Protein AF-A0A7S3FSH3-F1 (afdb_monomer)

Foldseek 3Di:
DDDDDDDDDDPVPPDLDDDPDDWDFDADPVRHTQWTWGAGPVNQWIWIQGPVGDIDIDGPPDFDQDQPVNPDPVVLCVVCVQAPVCLVPDQQFDPVLVVVCVVCVNPRHDRGHLLLVLLLVVDPDPDPDPVVSVSSSVNSNVCSVVDDSSVSSSSSVRD

Structure (mmCIF, N/CA/C/O backbone):
data_AF-A0A7S3FSH3-F1
#
_entry.id   AF-A0A7S3FSH3-F1
#
loop_
_atom_site.group_PDB
_atom_site.id
_atom_site.type_symbol
_atom_site.label_atom_id
_atom_site.label_alt_id
_atom_site.label_comp_id
_atom_site.label_asym_id
_atom_site.label_entity_id
_atom_site.label_seq_id
_atom_site.pdbx_PDB_ins_code
_atom_site.Cartn_x
_atom_site.Cartn_y
_atom_site.Cartn_z
_atom_site.occupancy
_atom_site.B_iso_or_equ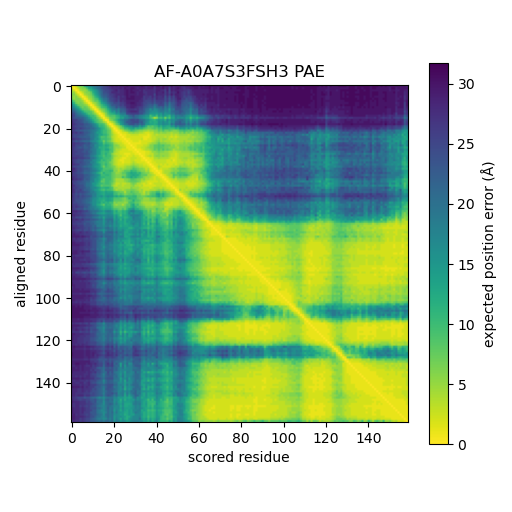iv
_atom_site.auth_seq_id
_atom_site.auth_comp_id
_atom_site.auth_asym_id
_atom_site.auth_atom_id
_atom_site.pdbx_PDB_model_num
ATOM 1 N N . ARG A 1 1 ? -2.672 14.882 68.587 1.00 38.50 1 ARG A N 1
ATOM 2 C CA . ARG A 1 1 ? -1.530 14.496 67.718 1.00 38.50 1 ARG A CA 1
ATOM 3 C C . ARG A 1 1 ? -1.755 13.033 67.341 1.00 38.50 1 ARG A C 1
ATOM 5 O O . ARG A 1 1 ? -1.917 12.263 68.264 1.00 38.50 1 ARG A O 1
ATOM 12 N N . ASP A 1 2 ? -1.857 12.569 66.103 1.00 37.25 2 ASP A N 1
ATOM 13 C CA . ASP A 1 2 ? -1.710 13.185 64.787 1.00 37.25 2 ASP A CA 1
ATOM 14 C C . ASP A 1 2 ? -2.288 12.214 63.714 1.00 37.25 2 ASP A C 1
ATOM 16 O O . ASP A 1 2 ? -2.267 11.005 63.916 1.00 37.25 2 ASP A O 1
ATOM 20 N N . ARG A 1 3 ? -2.830 12.790 62.628 1.00 35.16 3 ARG A N 1
ATOM 21 C CA . ARG A 1 3 ? -3.068 12.310 61.231 1.00 35.16 3 ARG A CA 1
ATOM 22 C C . ARG A 1 3 ? -3.437 10.836 60.934 1.00 35.16 3 ARG A C 1
ATOM 24 O O . ARG A 1 3 ? -2.652 9.922 61.116 1.00 35.16 3 ARG A O 1
ATOM 31 N N . ARG A 1 4 ? -4.648 10.563 60.413 1.00 36.66 4 ARG A N 1
ATOM 32 C CA . ARG A 1 4 ? -5.073 10.589 58.976 1.00 36.66 4 ARG A CA 1
ATOM 33 C C . ARG A 1 4 ? -4.301 9.633 58.039 1.00 36.66 4 ARG A C 1
ATOM 35 O O . ARG A 1 4 ? -3.223 9.967 57.576 1.00 36.66 4 ARG A O 1
ATOM 42 N N . SER A 1 5 ? -4.955 8.572 57.558 1.00 37.94 5 SER A N 1
ATOM 43 C CA . SER A 1 5 ? -5.661 8.557 56.255 1.00 37.94 5 SER A CA 1
ATOM 44 C C . SER A 1 5 ? -5.790 7.138 55.675 1.00 37.94 5 SER A C 1
ATOM 46 O O . SER A 1 5 ? -4.841 6.547 55.176 1.00 37.94 5 SER A O 1
ATOM 48 N N . ARG A 1 6 ? -7.021 6.615 55.683 1.00 40.38 6 ARG A N 1
ATOM 49 C CA . ARG A 1 6 ? -7.484 5.635 54.695 1.00 40.38 6 ARG A CA 1
ATOM 50 C C . ARG A 1 6 ? -7.858 6.433 53.438 1.00 40.38 6 ARG A C 1
ATOM 52 O O . ARG A 1 6 ? -8.743 7.278 53.519 1.00 40.38 6 ARG A O 1
ATOM 59 N N . ARG A 1 7 ? -7.186 6.201 52.308 1.00 36.34 7 ARG A N 1
ATOM 60 C CA . ARG A 1 7 ? -7.669 6.574 50.962 1.00 36.34 7 ARG A CA 1
ATOM 61 C C . ARG A 1 7 ? -8.240 5.284 50.362 1.00 36.34 7 ARG A C 1
ATOM 63 O O . ARG A 1 7 ? -7.480 4.344 50.185 1.00 36.34 7 ARG A O 1
ATOM 70 N N . SER A 1 8 ? -9.552 5.037 50.312 1.00 33.09 8 SER A N 1
ATOM 71 C CA . SER A 1 8 ? -10.612 5.677 49.506 1.00 33.09 8 SER A CA 1
ATOM 72 C C . SER A 1 8 ? -10.286 5.692 48.009 1.00 33.09 8 SER A C 1
ATOM 74 O O . SER A 1 8 ? -9.248 6.210 47.606 1.00 33.09 8 SER A O 1
ATOM 76 N N . GLY A 1 9 ? -11.184 5.096 47.221 1.00 37.78 9 GLY A N 1
ATOM 77 C CA . GLY A 1 9 ? -10.971 4.615 45.859 1.00 37.78 9 GLY A CA 1
ATOM 78 C C . GLY A 1 9 ? -10.521 5.637 44.817 1.00 37.78 9 GLY A C 1
ATOM 79 O O . GLY A 1 9 ? -10.866 6.814 44.863 1.00 37.78 9 GLY A O 1
ATOM 80 N N . ALA A 1 10 ? -9.805 5.127 43.819 1.00 33.81 10 ALA A N 1
ATOM 81 C CA . ALA A 1 10 ? -9.570 5.810 42.557 1.00 33.81 10 ALA A CA 1
ATOM 82 C C . ALA A 1 10 ? -10.559 5.271 41.511 1.00 33.81 10 ALA A C 1
ATOM 84 O O . ALA A 1 10 ? -10.208 4.501 40.623 1.00 33.81 10 ALA A O 1
ATOM 85 N N . SER A 1 11 ? -11.823 5.678 41.654 1.00 39.66 11 SER A N 1
ATOM 86 C CA . SER A 1 11 ? -12.764 5.742 40.537 1.00 39.66 11 SER A CA 1
ATOM 87 C C . SER A 1 11 ? -12.264 6.833 39.593 1.00 39.66 11 SER A C 1
ATOM 89 O O . SER A 1 11 ? -12.456 8.021 39.849 1.00 39.66 11 SER A O 1
ATOM 91 N N . GLY A 1 12 ? -11.589 6.445 38.513 1.00 34.72 12 GLY A N 1
ATOM 92 C CA . GLY A 1 12 ? -11.191 7.336 37.420 1.00 34.72 12 GLY A CA 1
ATOM 93 C C . GLY A 1 12 ? -12.368 7.742 36.527 1.00 34.72 12 GLY A C 1
ATOM 94 O O . GLY A 1 12 ? -12.229 7.787 35.313 1.00 34.72 12 GLY A O 1
ATOM 95 N N . SER A 1 13 ? -13.540 8.015 37.105 1.00 44.72 13 SER A N 1
ATOM 96 C CA . SER A 1 13 ? -14.707 8.580 36.424 1.00 44.72 13 SER A CA 1
ATOM 97 C C . SER A 1 13 ? -14.569 10.105 36.368 1.00 44.72 13 SER A C 1
ATOM 99 O O . SER A 1 13 ? -15.257 10.841 37.074 1.00 44.72 13 SER A O 1
ATOM 101 N N . SER A 1 14 ? -13.617 10.606 35.586 1.00 43.62 14 SER A N 1
ATOM 102 C CA . SER A 1 14 ? -13.346 12.042 35.500 1.00 43.62 14 SER A CA 1
ATOM 10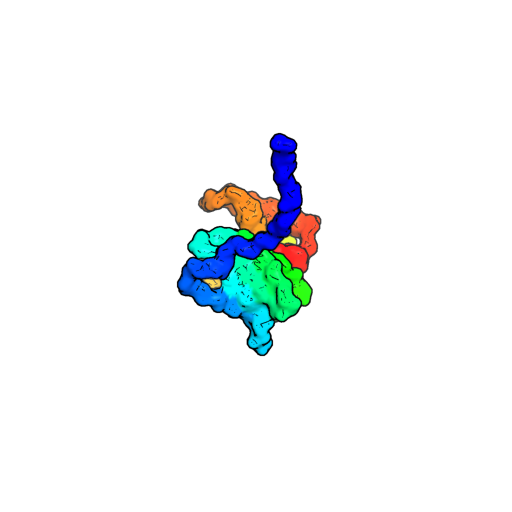3 C C . SER A 1 14 ? -13.619 12.564 34.089 1.00 43.62 14 SER A C 1
ATOM 105 O O . SER A 1 14 ? -12.726 12.611 33.252 1.00 43.62 14 SER A O 1
ATOM 107 N N . ARG A 1 15 ? -14.865 13.028 33.908 1.00 54.59 15 ARG A N 1
ATOM 108 C CA . ARG A 1 15 ? -15.344 14.005 32.907 1.00 54.59 15 ARG A CA 1
ATOM 109 C C . ARG A 1 15 ? -15.407 13.558 31.440 1.00 54.59 15 ARG A C 1
ATOM 111 O O . ARG A 1 15 ? -14.823 14.184 30.567 1.00 54.59 15 ARG A O 1
ATOM 118 N N . PHE A 1 16 ? -16.252 12.564 31.171 1.00 52.12 16 PHE A N 1
ATOM 119 C CA . PHE A 1 16 ? -16.905 12.393 29.860 1.00 52.12 16 PHE A CA 1
ATOM 120 C C . PHE A 1 16 ? -18.334 12.973 29.821 1.00 52.12 16 PHE A C 1
ATOM 122 O O . PHE A 1 16 ? -19.116 12.657 28.933 1.00 52.12 16 PHE A O 1
ATOM 129 N N . VAL A 1 17 ? -18.690 13.832 30.785 1.00 51.00 17 VAL A N 1
ATOM 130 C CA . VAL A 1 17 ? -20.011 14.470 30.875 1.00 51.00 17 VAL A CA 1
ATOM 131 C C . VAL A 1 17 ? -19.858 15.985 30.780 1.00 51.00 17 VAL A C 1
ATOM 133 O O . VAL A 1 17 ? -19.155 16.582 31.595 1.00 51.00 17 VAL A O 1
ATOM 136 N N . GLY A 1 18 ? -20.565 16.579 29.814 1.00 44.72 18 GLY A N 1
ATOM 137 C CA . GLY A 1 18 ? -20.910 18.002 29.793 1.00 44.72 18 GLY A CA 1
ATOM 138 C C . GLY A 1 18 ? -20.160 18.851 28.770 1.00 44.72 18 GLY A C 1
ATOM 139 O O . GLY A 1 18 ? -19.344 19.675 29.160 1.00 44.72 18 GLY A O 1
ATOM 140 N N . SER A 1 19 ? -20.447 18.685 27.474 1.00 45.50 19 SER A N 1
ATOM 141 C CA . SER A 1 19 ? -20.167 19.703 26.445 1.00 45.50 19 SER A CA 1
ATOM 142 C C . SER A 1 19 ? -20.750 19.264 25.095 1.00 45.50 19 SER A C 1
ATOM 144 O O . SER A 1 19 ? -19.994 18.771 24.270 1.00 45.50 19 SER A O 1
ATOM 146 N N . GLY A 1 20 ? -22.069 19.391 24.889 1.00 52.38 20 GLY A N 1
ATOM 147 C CA . GLY A 1 20 ? -22.757 19.512 23.581 1.00 52.38 20 GLY A CA 1
ATOM 148 C C . GLY A 1 20 ? -22.444 18.567 22.401 1.00 52.38 20 GLY A C 1
ATOM 149 O O . GLY A 1 20 ? -23.022 18.757 21.339 1.00 52.38 20 GLY A O 1
ATOM 150 N N . ALA A 1 21 ? -21.548 17.593 22.532 1.00 59.41 21 ALA A N 1
ATOM 151 C CA . ALA A 1 21 ? -21.123 16.708 21.464 1.00 59.41 21 ALA A CA 1
ATOM 152 C C . ALA A 1 21 ? -22.000 15.462 21.501 1.00 59.41 21 ALA A C 1
ATOM 154 O O . ALA A 1 21 ? -21.981 14.708 22.479 1.00 59.41 21 ALA A O 1
ATOM 155 N N . GLU A 1 22 ? -22.789 15.271 20.450 1.00 70.56 22 GLU A N 1
ATOM 156 C CA . GLU A 1 22 ? -23.595 14.069 20.313 1.00 70.56 22 GLU A CA 1
ATOM 157 C C . GLU A 1 22 ? -22.688 12.834 20.200 1.00 70.56 22 GLU A C 1
ATOM 159 O O . GLU A 1 22 ? -21.660 12.874 19.511 1.00 70.56 22 GLU A O 1
ATOM 164 N N . PRO A 1 23 ? -23.027 11.733 20.891 1.00 78.62 23 PRO A N 1
ATOM 165 C CA . PRO A 1 23 ? -22.295 10.489 20.743 1.00 78.62 23 PRO A CA 1
ATOM 166 C C . PRO A 1 23 ? -22.398 10.001 19.296 1.00 78.62 23 PRO A C 1
ATOM 168 O O . PRO A 1 23 ? -23.488 9.894 18.739 1.00 78.62 23 PRO A O 1
ATOM 171 N N . THR A 1 24 ? -21.260 9.671 18.687 1.00 82.00 24 THR A N 1
ATOM 172 C CA . THR A 1 24 ? -21.239 9.075 17.348 1.00 82.00 24 THR A CA 1
ATOM 173 C C . THR A 1 24 ? -21.373 7.563 17.481 1.00 82.00 24 THR A C 1
ATOM 175 O O . THR A 1 24 ? -20.529 6.915 18.099 1.00 82.00 24 THR A O 1
ATOM 178 N N . VAL A 1 25 ? -22.435 6.997 16.914 1.00 84.69 25 VAL A N 1
ATOM 179 C CA . VAL A 1 25 ? -22.666 5.547 16.899 1.00 84.69 25 VAL A CA 1
ATOM 180 C C . VAL A 1 25 ? -21.993 4.944 15.669 1.00 84.69 25 VAL A C 1
ATOM 182 O O . VAL A 1 25 ? -22.165 5.439 14.556 1.00 84.69 25 VAL A O 1
ATOM 185 N N . VAL A 1 26 ? -21.216 3.886 15.877 1.00 81.00 26 VAL A N 1
ATOM 186 C CA . VAL A 1 26 ? -20.516 3.143 14.829 1.00 81.00 26 VAL A CA 1
ATOM 187 C C . VAL A 1 26 ? -21.268 1.847 14.572 1.00 81.00 26 VAL A C 1
ATOM 189 O O . VAL A 1 26 ? -21.571 1.104 15.510 1.00 81.00 26 VAL A O 1
ATOM 192 N N . TYR A 1 27 ? -21.538 1.579 13.298 1.00 83.12 27 TYR A N 1
ATOM 193 C CA . TYR A 1 27 ? -22.258 0.399 12.838 1.00 83.12 27 TYR A CA 1
ATOM 194 C C . TYR A 1 27 ? -21.342 -0.519 12.025 1.00 83.12 27 TYR A C 1
ATOM 196 O O . TYR A 1 27 ? -20.397 -0.049 11.389 1.00 83.12 27 TYR A O 1
ATOM 204 N N . ASP A 1 28 ? -21.633 -1.817 12.024 1.00 81.12 28 ASP A N 1
ATOM 205 C CA . ASP A 1 28 ? -21.059 -2.757 11.066 1.00 81.12 28 ASP A CA 1
ATOM 206 C C . ASP A 1 28 ? -21.743 -2.663 9.686 1.00 81.12 28 ASP A C 1
ATOM 208 O O . ASP A 1 28 ? -22.711 -1.928 9.471 1.00 81.12 28 ASP A O 1
ATOM 212 N N . VAL A 1 29 ? -21.249 -3.457 8.733 1.00 74.44 29 VAL A N 1
ATOM 213 C CA . VAL A 1 29 ? -21.806 -3.561 7.372 1.00 74.44 29 VAL A CA 1
ATOM 214 C C . VAL A 1 29 ? -23.219 -4.161 7.319 1.00 74.44 29 VAL A C 1
ATOM 216 O O . VAL A 1 29 ? -23.873 -4.086 6.283 1.00 74.44 29 VAL A O 1
ATOM 219 N N . GLN A 1 30 ? -23.692 -4.763 8.411 1.00 82.50 30 GLN A N 1
ATOM 220 C CA . GLN A 1 30 ? -25.034 -5.329 8.566 1.00 82.50 30 GLN A CA 1
ATOM 221 C C . GLN A 1 30 ? -25.978 -4.367 9.316 1.00 82.50 30 GLN A C 1
ATOM 223 O O . GLN A 1 30 ? -27.137 -4.714 9.547 1.00 82.50 30 GLN A O 1
ATOM 228 N N . GLY A 1 31 ? -25.508 -3.169 9.686 1.00 78.69 31 GLY A N 1
ATOM 229 C CA . GLY A 1 31 ? -26.272 -2.154 10.410 1.00 78.69 31 GLY A CA 1
ATOM 230 C C . GLY A 1 31 ? -26.371 -2.378 11.923 1.00 78.69 31 GLY A C 1
ATOM 231 O O . GLY A 1 31 ? -27.190 -1.729 12.574 1.00 78.69 31 GLY A O 1
ATOM 232 N N . ARG A 1 32 ? -25.572 -3.276 12.510 1.00 81.75 32 ARG A N 1
ATOM 233 C CA . ARG A 1 32 ? -25.530 -3.502 13.965 1.00 81.75 32 ARG A CA 1
ATOM 234 C C . ARG A 1 32 ? -24.586 -2.513 14.629 1.00 81.75 32 ARG A C 1
ATOM 236 O O . ARG A 1 32 ? -23.533 -2.206 14.081 1.00 81.75 32 ARG A O 1
ATOM 243 N N . VAL A 1 33 ? -24.943 -2.027 15.816 1.00 80.38 33 VAL A N 1
ATOM 244 C CA . VAL A 1 33 ? -24.083 -1.123 16.591 1.00 80.38 33 VAL A CA 1
ATOM 245 C C . VAL A 1 33 ? -22.893 -1.901 17.136 1.00 80.38 33 VAL A C 1
ATOM 247 O O . VAL A 1 33 ? -23.075 -2.819 17.924 1.00 80.38 33 VAL A O 1
ATOM 250 N N . ILE A 1 34 ? -21.681 -1.497 16.764 1.00 84.19 34 ILE A N 1
ATOM 251 C CA . ILE A 1 34 ? -20.445 -2.108 17.271 1.00 84.19 34 ILE A CA 1
ATOM 252 C C . ILE A 1 34 ? -19.788 -1.267 18.369 1.00 84.19 34 ILE A C 1
ATOM 254 O O . ILE A 1 34 ? -19.154 -1.813 19.272 1.00 84.19 34 ILE A O 1
ATOM 258 N N . ALA A 1 35 ? -19.959 0.059 18.334 1.00 83.25 35 ALA A N 1
ATOM 259 C CA . ALA A 1 35 ? -19.420 0.948 19.357 1.00 83.25 35 ALA A CA 1
ATOM 260 C C . ALA A 1 35 ? -20.121 2.310 19.395 1.00 83.25 35 ALA A C 1
ATOM 262 O O . ALA A 1 35 ? -20.632 2.799 18.390 1.00 83.25 35 ALA A O 1
ATOM 263 N N . THR A 1 36 ? -20.046 2.973 20.547 1.00 84.25 36 THR A N 1
ATOM 264 C CA . THR A 1 36 ? -20.409 4.382 20.713 1.00 84.25 36 THR A CA 1
ATOM 265 C C . THR A 1 36 ? -19.167 5.188 21.061 1.00 84.25 36 THR A C 1
ATOM 267 O O . THR A 1 36 ? -18.474 4.891 22.037 1.00 84.25 36 THR A O 1
ATOM 270 N N . LEU A 1 37 ? -18.898 6.224 20.273 1.00 83.25 37 LEU A N 1
ATOM 271 C CA . LEU A 1 37 ? -17.778 7.135 20.450 1.00 83.25 37 LEU A CA 1
ATOM 272 C C . LEU A 1 37 ? -18.260 8.415 21.129 1.00 83.25 37 LEU A C 1
ATOM 274 O O . LEU A 1 37 ? -19.161 9.097 20.640 1.00 83.25 37 LEU A O 1
ATOM 278 N N . MET A 1 38 ? -17.624 8.768 22.239 1.00 80.75 38 MET A N 1
ATOM 279 C CA . MET A 1 38 ? -17.756 10.082 22.860 1.00 80.75 38 MET A CA 1
ATOM 280 C C . MET A 1 38 ? -16.416 10.797 22.797 1.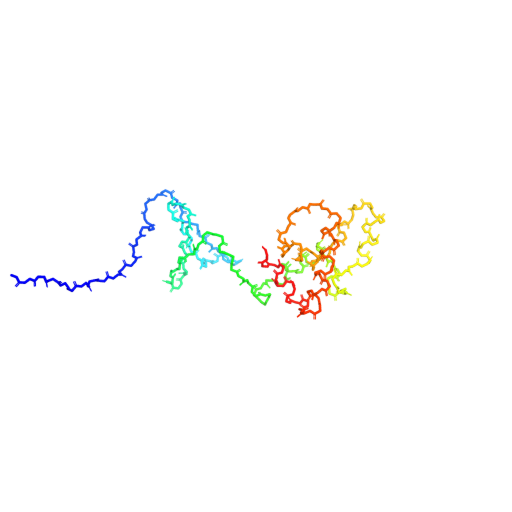00 80.75 38 MET A C 1
ATOM 282 O O . MET A 1 38 ? -15.382 10.200 23.078 1.00 80.75 38 MET A O 1
ATOM 286 N N . LEU A 1 39 ? -16.417 12.079 22.449 1.00 76.69 39 LEU A N 1
ATOM 287 C CA . LEU A 1 39 ? -15.216 12.913 22.454 1.00 76.69 39 LEU A CA 1
ATOM 288 C C . LEU A 1 39 ? -15.119 13.665 23.783 1.00 76.69 39 LEU A C 1
ATOM 290 O O . LEU A 1 39 ? -16.113 14.177 24.294 1.00 76.69 39 LEU A O 1
ATOM 294 N N . SER A 1 40 ? -13.911 13.747 24.342 1.00 75.88 40 SER A N 1
ATOM 295 C CA . SER A 1 40 ? -13.627 14.660 25.455 1.00 75.88 40 SER A CA 1
ATOM 296 C C . SER A 1 40 ? -13.948 16.104 25.030 1.00 75.88 40 SER A C 1
ATOM 298 O O . SER A 1 40 ? -13.728 16.430 23.861 1.00 75.88 40 SER A O 1
ATOM 300 N N . PRO A 1 41 ? -14.362 17.010 25.939 1.00 71.50 41 PRO A N 1
ATOM 301 C CA . PRO A 1 41 ? -14.561 18.432 25.625 1.00 71.50 41 PRO A CA 1
ATOM 302 C C . PRO A 1 41 ? -13.335 19.107 24.982 1.00 71.50 41 PRO A C 1
ATOM 304 O O . PRO A 1 41 ? -13.467 20.001 24.156 1.00 71.50 41 PRO A O 1
ATOM 307 N N . SER A 1 42 ? -12.126 18.650 25.325 1.00 73.12 42 SER A N 1
ATOM 308 C CA . SER A 1 42 ? -10.861 19.096 24.717 1.00 73.12 42 SER A CA 1
ATOM 309 C C . SER A 1 42 ? -10.599 18.513 23.322 1.00 73.12 42 SER A C 1
ATOM 311 O O . SER A 1 42 ? -9.627 18.876 22.664 1.00 73.12 42 SER A O 1
ATOM 313 N N . GLY A 1 43 ? -11.384 17.518 22.908 1.00 67.94 43 GLY A N 1
ATOM 314 C CA . GLY A 1 43 ? -11.168 16.711 21.715 1.00 67.94 43 GLY A CA 1
ATOM 315 C C . GLY A 1 43 ? -9.879 15.883 21.732 1.00 67.94 43 GLY A C 1
ATOM 316 O O . GLY A 1 43 ? -9.510 15.338 20.699 1.00 67.94 43 GLY A O 1
ATOM 317 N N . SER A 1 44 ? -9.156 15.796 22.851 1.00 70.12 44 SER A N 1
ATOM 318 C CA . SER A 1 44 ? -7.861 15.097 22.918 1.00 70.12 44 SER A CA 1
ATOM 319 C C . SER A 1 44 ? -7.984 13.582 23.115 1.00 70.12 44 SER A C 1
ATOM 321 O O . SER A 1 44 ? -7.022 12.849 22.886 1.00 70.12 44 SER A O 1
ATOM 323 N N . GLN A 1 45 ? -9.159 13.104 23.525 1.00 75.81 45 GLN A N 1
ATOM 324 C CA . GLN A 1 45 ? -9.439 11.695 23.792 1.00 75.81 45 GLN A CA 1
ATOM 325 C C . GLN A 1 45 ? -10.833 11.326 23.288 1.00 75.81 45 GLN A C 1
ATOM 327 O O . GLN A 1 45 ? -11.745 12.154 23.319 1.00 75.81 45 GLN A O 1
ATOM 332 N N . THR A 1 46 ? -10.982 10.073 22.870 1.00 77.88 46 THR A N 1
ATOM 333 C CA . THR A 1 46 ? -12.253 9.455 22.493 1.00 77.88 46 THR A CA 1
ATOM 334 C C . THR A 1 46 ? -12.527 8.301 23.450 1.00 77.88 46 THR A C 1
ATOM 336 O O . THR A 1 46 ? -11.710 7.390 23.569 1.00 77.88 46 THR A O 1
ATOM 339 N N . LEU A 1 47 ? -13.655 8.334 24.151 1.00 79.25 47 LEU A N 1
ATOM 340 C CA . LEU A 1 47 ? -14.165 7.194 24.897 1.00 79.25 47 LEU A CA 1
ATOM 341 C C . LEU A 1 47 ? -14.946 6.309 23.934 1.00 79.25 47 LEU A C 1
ATOM 343 O O . LEU A 1 47 ? -15.943 6.735 23.358 1.00 79.25 47 LEU A O 1
ATOM 347 N N . VAL A 1 48 ? -14.473 5.082 23.769 1.00 83.00 48 VAL A N 1
ATOM 348 C CA . VAL A 1 48 ? -15.145 4.029 23.016 1.00 83.00 48 VAL A CA 1
ATOM 349 C C . VAL A 1 48 ? -15.886 3.162 24.015 1.00 83.00 48 VAL A C 1
ATOM 351 O O . VAL A 1 48 ? -15.269 2.613 24.928 1.00 83.00 48 VAL A O 1
ATOM 354 N N . ARG A 1 49 ? -17.201 3.047 23.860 1.00 83.19 49 ARG A N 1
ATOM 355 C CA . ARG A 1 49 ? -18.023 2.079 24.584 1.00 83.19 49 ARG A CA 1
ATOM 356 C C . ARG A 1 49 ? -18.464 0.995 23.607 1.00 83.19 49 ARG A C 1
ATOM 358 O O . ARG A 1 49 ? -19.175 1.296 22.656 1.00 83.19 49 ARG A O 1
ATOM 365 N N . GLU A 1 50 ? -18.036 -0.234 23.850 1.00 82.69 50 GLU A N 1
ATOM 366 C CA . GLU A 1 50 ? -18.425 -1.411 23.072 1.00 82.69 50 GLU A CA 1
ATOM 367 C C . GLU A 1 50 ? -19.781 -1.950 23.554 1.00 82.69 50 GLU A C 1
ATOM 369 O O . GLU A 1 50 ? -20.156 -1.767 24.718 1.00 82.69 50 GLU A O 1
ATOM 374 N N . GLU A 1 51 ? -20.507 -2.635 22.666 1.00 74.00 51 GLU A N 1
ATOM 375 C CA . GLU A 1 51 ? -21.835 -3.206 22.947 1.00 74.00 51 GLU A CA 1
ATOM 376 C C . GLU A 1 51 ? -21.818 -4.157 24.164 1.00 74.00 51 GLU A C 1
ATOM 378 O O . GLU A 1 51 ? -22.729 -4.139 24.990 1.00 74.00 51 GLU A O 1
ATOM 383 N N . GLY A 1 52 ? -20.722 -4.904 24.356 1.00 73.62 52 GLY A N 1
ATOM 384 C CA . GLY A 1 52 ? -20.518 -5.830 25.480 1.00 73.62 52 GLY A CA 1
ATOM 385 C C . GLY A 1 52 ? -20.246 -5.176 26.845 1.00 73.62 52 GLY A C 1
ATOM 386 O O . GLY A 1 52 ? -19.888 -5.870 27.794 1.00 73.62 52 GLY A O 1
ATOM 387 N N . GLY A 1 53 ? -20.370 -3.849 26.963 1.00 71.62 53 GLY A N 1
ATOM 388 C CA . GLY A 1 53 ? -20.216 -3.112 28.225 1.00 71.62 53 GLY A CA 1
ATOM 389 C C . GLY A 1 53 ? -18.782 -2.688 28.561 1.00 71.62 53 GLY A C 1
ATOM 390 O O . GLY A 1 53 ? -18.564 -2.010 29.568 1.00 71.62 53 GLY A O 1
ATOM 391 N N . GLY A 1 54 ? -17.806 -3.026 27.716 1.00 77.12 54 GLY A N 1
ATOM 392 C CA . GLY A 1 54 ? -16.439 -2.524 27.823 1.00 77.12 54 GLY A CA 1
ATOM 393 C C . GLY A 1 54 ? -16.352 -1.042 27.448 1.00 77.12 54 GLY A C 1
ATOM 394 O O . GLY A 1 54 ? -16.970 -0.597 26.484 1.00 77.12 54 GLY A O 1
ATOM 395 N N . SER A 1 55 ? -15.567 -0.260 28.192 1.00 78.19 55 SER A N 1
ATOM 396 C CA . SER A 1 55 ? -15.235 1.118 27.814 1.00 78.19 55 SER A CA 1
ATOM 397 C C . SER A 1 55 ? -13.730 1.346 27.826 1.00 78.19 55 SER A C 1
ATOM 399 O O . SER A 1 55 ? -13.070 1.024 28.816 1.00 78.19 55 SER A O 1
ATOM 401 N N . ARG A 1 56 ? -13.193 1.934 26.756 1.00 78.75 56 ARG A N 1
ATOM 402 C CA . ARG A 1 56 ? -11.772 2.270 26.606 1.00 78.75 56 ARG A CA 1
ATOM 403 C C . ARG A 1 56 ? -11.602 3.737 26.240 1.00 78.75 56 ARG A C 1
ATOM 405 O O . ARG A 1 56 ? -12.349 4.278 25.433 1.00 78.75 56 ARG A O 1
ATOM 412 N N . LEU A 1 57 ? -10.598 4.373 26.833 1.00 78.19 57 LEU A N 1
ATOM 413 C CA . LEU A 1 57 ? -10.159 5.713 26.459 1.00 78.19 57 LEU A CA 1
ATOM 414 C C . LEU A 1 57 ? -9.046 5.597 25.432 1.00 78.19 57 LEU A C 1
ATOM 416 O O . LEU A 1 57 ? -8.014 4.989 25.712 1.00 78.19 57 LEU A O 1
ATOM 420 N N . LEU A 1 58 ? -9.250 6.202 24.269 1.00 76.44 58 LEU A N 1
ATOM 421 C CA . LEU A 1 58 ? -8.269 6.224 23.199 1.00 76.44 58 LEU A CA 1
ATOM 422 C C . LEU A 1 58 ? -7.795 7.652 22.946 1.00 76.44 58 LEU A C 1
ATOM 424 O O . LEU A 1 58 ? -8.612 8.578 22.907 1.00 76.44 58 LEU A O 1
ATOM 428 N N . PRO A 1 59 ? -6.484 7.868 22.768 1.00 71.88 59 PRO A N 1
ATOM 429 C CA . PRO A 1 59 ? -5.985 9.146 22.291 1.00 71.88 59 PRO A CA 1
ATOM 430 C C . PRO A 1 59 ? -6.558 9.448 20.900 1.00 71.88 59 PRO A C 1
ATOM 432 O O . PRO A 1 59 ? -6.868 8.543 20.119 1.00 71.88 59 PRO A O 1
ATOM 435 N N . ARG A 1 60 ? -6.722 10.737 20.587 1.00 64.44 60 ARG A N 1
ATOM 436 C CA . ARG A 1 60 ? -7.183 11.165 19.262 1.00 64.44 60 ARG A CA 1
ATOM 437 C C . ARG A 1 60 ? -6.230 10.632 18.179 1.00 64.44 60 ARG A C 1
ATOM 439 O O . ARG A 1 60 ? -5.019 10.759 18.325 1.00 64.44 60 ARG A O 1
ATOM 446 N N . GLY A 1 61 ? -6.779 10.061 17.105 1.00 62.47 61 GLY A N 1
ATOM 447 C CA . GLY A 1 61 ? -5.987 9.485 16.008 1.00 62.47 61 GLY A CA 1
ATOM 448 C C . GLY A 1 61 ? -5.531 8.038 16.227 1.00 62.47 61 GLY A C 1
ATOM 449 O O . GLY A 1 61 ? -4.621 7.584 15.544 1.00 62.47 61 GLY A O 1
ATOM 450 N N . CYS A 1 62 ? -6.137 7.307 17.168 1.00 63.19 62 CYS A N 1
ATOM 451 C CA . CYS A 1 62 ? -5.922 5.867 17.281 1.00 63.19 62 CYS A CA 1
ATOM 452 C C . CYS A 1 62 ? -6.495 5.159 16.042 1.00 63.19 62 CYS A C 1
ATOM 454 O O . CYS A 1 62 ? -7.708 5.137 15.841 1.00 63.19 62 CYS A O 1
ATOM 456 N N . VAL A 1 63 ? -5.609 4.618 15.206 1.00 65.62 63 VAL A N 1
ATOM 457 C CA . VAL A 1 63 ? -5.958 3.703 14.115 1.00 65.62 63 VAL A CA 1
ATOM 458 C C . VAL A 1 63 ? -5.971 2.294 14.695 1.00 65.62 63 VAL A C 1
ATOM 460 O O . VAL A 1 63 ? -4.997 1.869 15.320 1.00 65.62 63 VAL A O 1
ATOM 463 N N . PHE A 1 64 ? -7.076 1.576 14.514 1.00 72.19 64 PHE A N 1
ATOM 464 C CA . PHE A 1 64 ? -7.133 0.157 14.835 1.00 72.19 64 PHE A CA 1
ATOM 465 C C . PHE A 1 64 ? -6.640 -0.621 13.626 1.00 72.19 64 PHE A C 1
ATOM 467 O O . PHE A 1 64 ? -7.252 -0.551 12.564 1.00 72.19 64 PHE A O 1
ATOM 474 N N . GLY A 1 65 ? -5.531 -1.340 13.790 1.00 77.25 65 GLY A N 1
ATOM 475 C CA . GLY A 1 65 ? -5.062 -2.256 12.761 1.00 77.25 65 GLY A CA 1
ATOM 476 C C . GLY A 1 65 ? -6.090 -3.365 12.557 1.00 77.25 65 GLY A C 1
ATOM 477 O O . GLY A 1 65 ? -6.383 -4.097 13.502 1.00 77.25 65 GLY A O 1
ATOM 478 N N . VAL A 1 66 ? -6.631 -3.479 11.350 1.00 84.75 66 VAL A N 1
ATOM 479 C CA . VAL A 1 66 ? -7.549 -4.553 10.965 1.00 84.75 66 VAL A CA 1
ATOM 480 C C . VAL A 1 66 ? -6.752 -5.609 10.197 1.00 84.75 66 VAL A C 1
ATOM 482 O O . VAL A 1 66 ? -6.146 -5.276 9.171 1.00 84.75 66 VAL A O 1
ATOM 485 N N . PRO A 1 67 ? -6.722 -6.873 10.658 1.00 87.12 67 PRO A N 1
ATOM 486 C CA . PRO A 1 67 ? -6.106 -7.956 9.905 1.00 87.12 67 PRO A CA 1
ATOM 487 C C . PRO A 1 67 ? -6.756 -8.105 8.529 1.00 87.12 67 PRO A C 1
ATOM 489 O O . PRO A 1 67 ? -7.975 -7.969 8.378 1.00 87.12 67 PRO A O 1
ATOM 492 N N . LEU A 1 68 ? -5.975 -8.475 7.515 1.00 87.75 68 LEU A N 1
ATOM 493 C CA . LEU A 1 68 ? -6.514 -8.664 6.167 1.00 87.75 68 LEU A CA 1
ATOM 494 C C . LEU A 1 68 ? -7.578 -9.773 6.127 1.00 87.75 68 LEU A C 1
ATOM 496 O O . LEU A 1 68 ? -8.477 -9.720 5.299 1.00 87.75 68 LEU A O 1
ATOM 500 N N . SER A 1 69 ? -7.512 -10.752 7.036 1.00 87.81 69 SER A N 1
ATOM 501 C CA . SER A 1 69 ? -8.519 -11.815 7.178 1.00 87.81 69 SER A CA 1
ATOM 502 C C . SER A 1 69 ? -9.888 -11.327 7.655 1.00 87.81 69 SER A C 1
ATOM 504 O O . SER A 1 69 ? -10.880 -12.006 7.419 1.00 87.81 69 SER A O 1
ATOM 506 N N . GLU A 1 70 ? -9.941 -10.186 8.343 1.00 87.19 70 GLU A N 1
ATOM 507 C CA . GLU A 1 70 ? -11.185 -9.552 8.802 1.00 87.19 70 GLU A CA 1
ATOM 508 C C . GLU A 1 70 ? -11.671 -8.480 7.816 1.00 87.19 70 GLU A C 1
ATOM 510 O O . GLU A 1 70 ? -12.791 -7.980 7.916 1.00 87.19 70 GLU A O 1
ATOM 515 N N . THR A 1 71 ? -10.844 -8.144 6.824 1.00 87.81 71 THR A N 1
ATOM 516 C CA . THR A 1 71 ? -11.205 -7.218 5.756 1.00 87.81 71 THR A CA 1
ATOM 517 C C . THR A 1 71 ? -12.007 -7.954 4.687 1.00 87.81 71 THR A C 1
ATOM 519 O O . THR A 1 71 ? -11.590 -8.997 4.191 1.00 87.81 71 THR A O 1
ATOM 522 N N . SER A 1 72 ? -13.150 -7.391 4.286 1.00 92.12 72 SER A N 1
ATOM 523 C CA . SER A 1 72 ? -13.963 -7.955 3.202 1.00 92.12 72 SER A CA 1
ATOM 524 C C . SER A 1 72 ? -13.154 -8.098 1.908 1.00 92.12 72 SER A C 1
ATOM 526 O O . SER A 1 72 ? -12.475 -7.158 1.483 1.00 92.12 72 SER A O 1
ATOM 528 N N . ASP A 1 73 ? -13.283 -9.252 1.248 1.00 91.88 73 ASP A N 1
ATOM 529 C CA . ASP A 1 73 ? -12.550 -9.555 0.018 1.00 91.88 73 ASP A CA 1
ATOM 530 C C . ASP A 1 73 ? -12.762 -8.515 -1.081 1.00 91.88 73 ASP A C 1
ATOM 532 O O . ASP A 1 73 ? -11.812 -8.081 -1.733 1.00 91.88 73 ASP A O 1
ATOM 536 N N . SER A 1 74 ? -13.997 -8.040 -1.228 1.00 93.56 74 SER A N 1
ATOM 537 C CA . SER A 1 74 ? -14.356 -7.023 -2.213 1.00 93.56 74 SER A CA 1
ATOM 538 C C . SER A 1 74 ? -13.593 -5.711 -2.010 1.00 93.56 74 SER A C 1
ATOM 540 O O . SER A 1 74 ? -13.262 -5.040 -2.985 1.00 93.56 74 SER A O 1
ATOM 542 N N . VAL A 1 75 ? -13.288 -5.345 -0.759 1.00 91.88 75 VAL A N 1
ATOM 543 C CA . VAL A 1 75 ? -12.630 -4.073 -0.426 1.00 91.88 75 VAL A CA 1
ATOM 544 C C . VAL A 1 75 ? -11.177 -4.096 -0.876 1.00 91.88 75 VAL A C 1
ATOM 546 O O . VAL A 1 75 ? -10.757 -3.241 -1.658 1.00 91.88 75 VAL A O 1
ATOM 549 N N . TRP A 1 76 ? -10.405 -5.088 -0.426 1.00 93.62 76 TRP A N 1
ATOM 550 C CA . TRP A 1 76 ? -8.988 -5.137 -0.775 1.00 93.62 76 TRP A CA 1
ATOM 551 C C . TRP A 1 76 ? -8.791 -5.441 -2.266 1.00 93.62 76 TRP A C 1
ATOM 553 O O . TRP A 1 76 ? -7.869 -4.902 -2.878 1.00 93.62 76 TRP A O 1
ATOM 563 N N . GLN A 1 77 ? -9.677 -6.231 -2.886 1.00 95.19 77 GLN A N 1
ATOM 564 C CA . GLN A 1 77 ? -9.632 -6.499 -4.327 1.00 95.19 77 GLN A CA 1
ATOM 565 C C . GLN A 1 77 ? -9.918 -5.248 -5.158 1.00 95.19 77 GLN A C 1
ATOM 567 O O . GLN A 1 77 ? -9.231 -5.024 -6.154 1.00 95.19 77 GLN A O 1
ATOM 572 N N . ALA A 1 78 ? -10.885 -4.417 -4.756 1.00 94.00 78 ALA A N 1
ATOM 573 C CA . ALA A 1 78 ? -11.171 -3.158 -5.441 1.00 94.00 78 ALA A CA 1
ATOM 574 C C . ALA A 1 78 ? -9.974 -2.198 -5.378 1.00 94.00 78 ALA A C 1
ATOM 576 O O . ALA A 1 78 ? -9.612 -1.600 -6.392 1.00 94.00 78 ALA A O 1
ATOM 577 N N . ILE A 1 79 ? -9.315 -2.110 -4.217 1.00 93.06 79 ILE A N 1
ATOM 578 C CA . ILE A 1 79 ? -8.107 -1.294 -4.039 1.00 93.06 79 ILE A CA 1
ATOM 579 C C . ILE A 1 79 ? -6.978 -1.807 -4.931 1.00 93.06 79 ILE A C 1
ATOM 581 O O . ILE A 1 79 ? -6.410 -1.030 -5.693 1.00 93.06 79 ILE A O 1
ATOM 585 N N . VAL A 1 80 ? -6.697 -3.114 -4.915 1.00 94.25 80 VAL A N 1
ATOM 586 C CA . VAL A 1 80 ? -5.692 -3.715 -5.805 1.00 94.25 80 VAL A CA 1
ATOM 587 C C . VAL A 1 80 ? -6.040 -3.450 -7.272 1.00 94.25 80 VAL A C 1
ATOM 589 O O . VAL A 1 80 ? -5.183 -3.023 -8.034 1.00 94.25 80 VAL A O 1
ATOM 592 N N . ALA A 1 81 ? -7.294 -3.625 -7.687 1.00 92.38 81 ALA A N 1
ATOM 593 C CA . ALA A 1 81 ? -7.704 -3.404 -9.072 1.00 92.38 81 ALA A CA 1
ATOM 594 C C . ALA A 1 81 ? -7.556 -1.941 -9.531 1.00 92.38 81 ALA A C 1
ATOM 596 O O . ALA A 1 81 ? -7.251 -1.711 -10.706 1.00 92.38 81 ALA A O 1
ATOM 597 N N . SER A 1 82 ? -7.772 -0.980 -8.627 1.00 89.31 82 SER A N 1
ATOM 598 C CA . SER A 1 82 ? -7.702 0.460 -8.904 1.00 89.31 82 SER A CA 1
ATOM 599 C C . SER A 1 82 ? -6.274 1.010 -8.841 1.00 89.31 82 SER A C 1
ATOM 601 O O . SER A 1 82 ? -5.863 1.751 -9.731 1.00 89.31 82 SER A O 1
ATOM 603 N N . GLU A 1 83 ? -5.516 0.647 -7.807 1.00 89.81 83 GLU A N 1
ATOM 604 C CA . GLU A 1 83 ? -4.201 1.229 -7.510 1.00 89.81 83 GLU A CA 1
ATOM 605 C C . GLU A 1 83 ? -3.052 0.460 -8.166 1.00 89.81 83 GLU A C 1
ATOM 607 O O . GLU A 1 83 ? -2.100 1.058 -8.663 1.00 89.81 83 GLU A O 1
ATOM 612 N N . ASP A 1 84 ? -3.120 -0.872 -8.172 1.00 93.31 84 ASP A N 1
ATOM 613 C CA . ASP A 1 84 ? -2.009 -1.728 -8.583 1.00 93.31 84 ASP A CA 1
ATOM 614 C C . ASP A 1 84 ? -2.515 -3.095 -9.056 1.00 93.31 84 ASP A C 1
ATOM 616 O O . ASP A 1 84 ? -2.398 -4.121 -8.382 1.00 93.31 84 ASP A O 1
ATOM 620 N N . LYS A 1 85 ? -3.119 -3.117 -10.250 1.00 92.31 85 LYS A N 1
ATOM 621 C CA . LYS A 1 85 ? -3.799 -4.305 -10.798 1.00 92.31 85 LYS A CA 1
ATOM 622 C C . LYS A 1 85 ? -2.906 -5.552 -10.859 1.00 92.31 85 LYS A C 1
ATOM 624 O O . LYS A 1 85 ? -3.415 -6.669 -10.909 1.00 92.31 85 LYS A O 1
ATOM 629 N N . ARG A 1 86 ? -1.585 -5.365 -10.898 1.00 92.25 86 ARG A N 1
ATOM 630 C CA . ARG A 1 86 ? -0.581 -6.429 -10.995 1.00 92.25 86 ARG A CA 1
ATOM 631 C C . ARG A 1 86 ? 0.175 -6.641 -9.689 1.00 92.25 86 ARG A C 1
ATOM 633 O O . ARG A 1 86 ? 1.229 -7.271 -9.708 1.00 92.25 86 ARG A O 1
ATOM 640 N N . PHE A 1 87 ? -0.374 -6.181 -8.567 1.00 95.88 87 PHE A N 1
ATOM 641 C CA . PHE A 1 87 ? 0.262 -6.239 -7.254 1.00 95.88 87 PHE A CA 1
ATOM 642 C C . PHE A 1 87 ? 0.857 -7.610 -6.913 1.00 95.88 87 PHE A C 1
ATOM 644 O O . PHE A 1 87 ? 1.947 -7.690 -6.348 1.00 95.88 87 PHE A O 1
ATOM 651 N N . PHE A 1 88 ? 0.167 -8.698 -7.265 1.00 95.81 88 PHE A N 1
ATOM 652 C CA . PHE A 1 88 ? 0.625 -10.064 -6.991 1.00 95.81 88 PHE A CA 1
ATOM 653 C C . PHE A 1 88 ? 1.643 -10.608 -8.009 1.00 95.81 88 PHE A C 1
ATOM 655 O O . PHE A 1 88 ? 2.273 -11.623 -7.728 1.00 95.81 88 PHE A O 1
ATOM 662 N N . ASP A 1 89 ? 1.854 -9.926 -9.138 1.00 94.88 89 ASP A N 1
ATOM 663 C CA . ASP A 1 89 ? 2.718 -10.376 -10.239 1.00 94.88 89 ASP A CA 1
ATOM 664 C C . ASP A 1 89 ? 4.135 -9.781 -10.197 1.00 94.88 89 ASP A C 1
ATOM 666 O O . ASP A 1 89 ? 5.022 -10.245 -10.914 1.00 94.88 89 ASP A O 1
ATOM 670 N N . HIS A 1 90 ? 4.359 -8.712 -9.430 1.00 94.56 90 HIS A N 1
ATOM 671 C CA . HIS A 1 90 ? 5.644 -8.004 -9.386 1.00 94.56 90 HIS A CA 1
ATOM 672 C C . HIS A 1 90 ? 6.229 -7.949 -7.976 1.00 94.56 90 HIS A C 1
ATOM 674 O O . HIS A 1 90 ? 5.521 -8.150 -7.003 1.00 94.56 90 HIS A O 1
ATOM 680 N N . ASN A 1 91 ? 7.496 -7.553 -7.830 1.00 94.12 91 ASN A N 1
ATOM 681 C CA . ASN A 1 91 ? 8.177 -7.463 -6.528 1.00 94.12 91 ASN A CA 1
ATOM 682 C C . ASN A 1 91 ? 8.509 -5.997 -6.200 1.00 94.12 91 ASN A C 1
ATOM 684 O O . ASN A 1 91 ? 9.664 -5.586 -6.218 1.00 94.12 91 ASN A O 1
ATOM 688 N N . GLY A 1 92 ? 7.475 -5.182 -5.976 1.00 90.31 92 GLY A N 1
ATOM 689 C CA . GLY A 1 92 ? 7.592 -3.756 -5.640 1.00 90.31 92 GLY A CA 1
ATOM 690 C C . GLY A 1 92 ? 7.666 -2.779 -6.812 1.00 90.31 92 GLY A C 1
ATOM 691 O O . GLY A 1 92 ? 7.408 -1.595 -6.615 1.00 90.31 92 GLY A O 1
ATOM 692 N N . ILE A 1 93 ? 7.965 -3.239 -8.028 1.00 92.50 93 ILE A N 1
ATOM 693 C CA . ILE A 1 93 ? 8.033 -2.391 -9.227 1.00 92.50 93 ILE A CA 1
ATOM 694 C C . ILE A 1 93 ? 7.267 -3.063 -10.362 1.00 92.50 93 ILE A C 1
ATOM 696 O O . ILE A 1 93 ? 7.657 -4.144 -10.799 1.00 92.50 93 ILE A O 1
ATOM 700 N N . ASP A 1 94 ? 6.230 -2.406 -10.880 1.00 92.69 94 ASP A N 1
ATOM 701 C CA . ASP A 1 94 ? 5.539 -2.855 -12.088 1.00 92.69 94 ASP A CA 1
ATOM 702 C C . ASP A 1 94 ? 6.143 -2.196 -13.336 1.00 92.69 94 ASP A C 1
ATOM 704 O O . ASP A 1 94 ? 5.752 -1.101 -13.741 1.00 92.69 94 ASP A O 1
ATOM 708 N N . PHE A 1 95 ? 7.091 -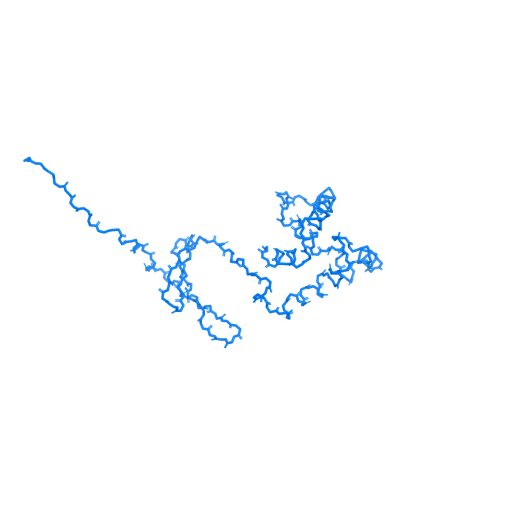2.877 -13.981 1.00 89.06 95 PHE A N 1
ATOM 709 C CA . PHE A 1 95 ? 7.699 -2.393 -15.226 1.00 89.06 95 PHE A CA 1
ATOM 710 C C . PHE A 1 95 ? 6.678 -2.211 -16.358 1.00 89.06 95 PHE A C 1
ATOM 712 O O . PHE A 1 95 ? 6.795 -1.272 -17.145 1.00 89.06 95 PHE A O 1
ATOM 719 N N . PHE A 1 96 ? 5.652 -3.065 -16.425 1.00 87.56 96 PHE A N 1
ATOM 720 C CA . PHE A 1 96 ? 4.602 -2.946 -17.438 1.00 87.56 96 PHE A CA 1
ATOM 721 C C . PHE A 1 96 ? 3.653 -1.791 -17.115 1.00 87.56 96 PHE A C 1
ATOM 723 O O . PHE A 1 96 ? 3.221 -1.079 -18.020 1.00 87.56 96 PHE A O 1
ATOM 730 N N . GLY A 1 97 ? 3.356 -1.577 -15.833 1.00 85.12 97 GLY A N 1
ATOM 731 C CA . GLY A 1 97 ? 2.598 -0.429 -15.338 1.00 85.12 97 GLY A CA 1
ATOM 732 C C . GLY A 1 97 ? 3.303 0.893 -15.627 1.00 85.12 97 GLY A C 1
ATOM 733 O O . GLY A 1 97 ? 2.677 1.814 -16.147 1.00 85.12 97 GLY A O 1
ATOM 734 N N . ILE A 1 98 ? 4.619 0.963 -15.400 1.00 86.06 98 ILE A N 1
ATOM 735 C CA . ILE A 1 98 ? 5.447 2.126 -15.754 1.00 86.06 98 ILE A CA 1
ATOM 736 C C . ILE A 1 98 ? 5.429 2.359 -17.267 1.00 86.06 98 ILE A C 1
ATOM 738 O O . ILE A 1 98 ? 5.141 3.472 -17.703 1.00 86.06 98 ILE A O 1
ATOM 742 N N . ALA A 1 99 ? 5.675 1.323 -18.076 1.00 86.31 99 ALA A N 1
ATOM 743 C CA . ALA A 1 99 ? 5.644 1.443 -19.533 1.00 86.31 99 ALA A CA 1
ATOM 744 C C . ALA A 1 99 ? 4.274 1.931 -20.033 1.00 86.31 99 ALA A C 1
ATOM 746 O O . ALA A 1 99 ? 4.198 2.854 -20.841 1.00 86.31 99 ALA A O 1
ATOM 747 N N . ARG A 1 100 ? 3.176 1.380 -19.498 1.00 85.06 100 ARG A N 1
ATOM 748 C CA . ARG A 1 100 ? 1.808 1.823 -19.808 1.00 85.06 100 ARG A CA 1
ATOM 749 C C . ARG A 1 100 ? 1.577 3.279 -19.405 1.00 85.06 100 ARG A C 1
ATOM 751 O O . ARG A 1 100 ? 0.981 4.029 -20.178 1.00 85.06 100 ARG A O 1
ATOM 758 N N . ALA A 1 101 ? 2.021 3.684 -18.217 1.00 85.19 101 ALA A N 1
ATOM 759 C CA . ALA A 1 101 ? 1.869 5.052 -17.733 1.00 85.19 101 ALA A CA 1
ATOM 760 C C . ALA A 1 101 ? 2.621 6.045 -18.634 1.00 85.19 101 ALA A C 1
ATOM 762 O O . ALA A 1 101 ? 2.058 7.069 -19.008 1.00 85.19 101 ALA A O 1
ATOM 763 N N . VAL A 1 102 ? 3.840 5.706 -19.065 1.00 84.25 102 VAL A N 1
ATOM 764 C CA . VAL A 1 102 ? 4.625 6.522 -20.007 1.00 84.25 102 VAL A CA 1
ATOM 765 C C . VAL A 1 102 ? 3.934 6.614 -21.371 1.00 84.25 102 VAL A C 1
ATOM 767 O O . VAL A 1 102 ? 3.725 7.714 -21.875 1.00 84.25 102 VAL A O 1
ATOM 770 N N . LEU A 1 103 ? 3.513 5.481 -21.945 1.00 86.06 103 LEU A N 1
ATOM 771 C CA . LEU A 1 103 ? 2.859 5.432 -23.262 1.00 86.06 103 LEU A CA 1
ATOM 772 C C . LEU A 1 103 ? 1.486 6.116 -23.290 1.00 86.06 103 LEU A C 1
ATOM 774 O O . LEU A 1 103 ? 1.033 6.549 -24.345 1.00 86.06 103 LEU A O 1
ATOM 778 N N . SER A 1 104 ? 0.815 6.209 -22.143 1.00 82.94 104 SER A N 1
ATOM 779 C CA . SER A 1 104 ? -0.474 6.895 -22.007 1.00 82.94 104 SER A CA 1
ATOM 780 C C . SER A 1 104 ? -0.353 8.345 -21.534 1.00 82.94 104 SER A C 1
ATOM 782 O O . SER A 1 104 ? -1.380 8.949 -21.228 1.00 82.94 104 SER A O 1
A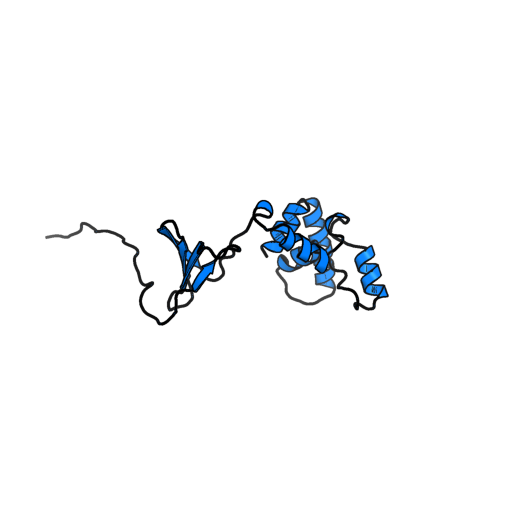TOM 784 N N . LEU A 1 105 ? 0.864 8.904 -21.443 1.00 77.50 105 LEU A N 1
ATOM 785 C CA . LEU A 1 105 ? 1.130 10.237 -20.878 1.00 77.50 105 LEU A CA 1
ATOM 786 C C . LEU A 1 105 ? 0.504 10.432 -19.479 1.00 77.50 105 LEU A C 1
ATOM 788 O O . LEU A 1 105 ? 0.041 11.513 -19.130 1.00 77.50 105 LEU A O 1
ATOM 792 N N . GLY A 1 106 ? 0.444 9.365 -18.678 1.00 66.75 106 GLY A N 1
ATOM 793 C CA . GLY A 1 106 ? -0.192 9.350 -17.357 1.00 66.75 106 GLY A CA 1
ATOM 794 C C . GLY A 1 106 ? -1.723 9.244 -17.371 1.00 66.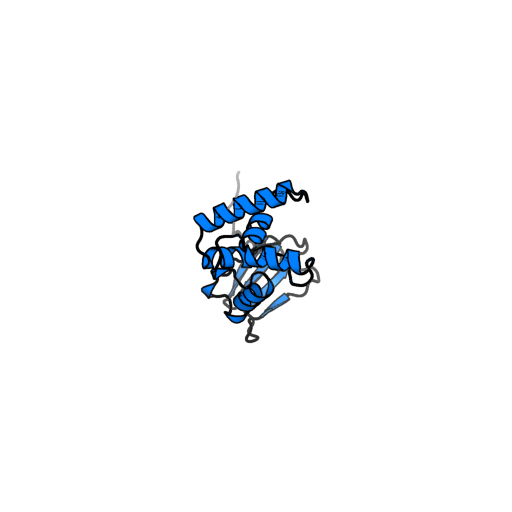75 106 GLY A C 1
ATOM 795 O O . GLY A 1 106 ? -2.332 9.149 -16.309 1.00 66.75 106 GLY A O 1
ATOM 796 N N . GLY A 1 107 ? -2.361 9.200 -18.544 1.00 58.41 107 GLY A N 1
ATOM 797 C CA . GLY A 1 107 ? -3.820 9.174 -18.690 1.00 58.41 107 GLY A CA 1
ATOM 798 C C . GLY A 1 107 ? -4.503 7.859 -18.289 1.00 58.41 107 GLY A C 1
ATOM 799 O O . GLY A 1 107 ? -5.727 7.813 -18.223 1.00 58.41 107 GLY A O 1
ATOM 800 N N . ARG A 1 108 ? -3.750 6.777 -18.031 1.00 59.72 108 ARG A N 1
ATOM 801 C CA . ARG A 1 108 ? -4.292 5.451 -17.654 1.00 59.72 108 ARG A CA 1
ATOM 802 C C . ARG A 1 108 ? -3.747 4.898 -16.330 1.00 59.72 108 ARG A C 1
ATOM 804 O O . ARG A 1 108 ? -3.589 3.686 -16.186 1.00 59.72 108 ARG A O 1
ATOM 811 N N . GLY A 1 109 ? -3.503 5.788 -15.371 1.00 59.03 109 GLY A N 1
ATOM 812 C CA . GLY A 1 109 ? -3.085 5.444 -14.011 1.00 59.03 109 GLY A CA 1
ATOM 813 C C . GLY A 1 109 ? -1.622 5.783 -13.731 1.00 59.03 109 GLY A C 1
ATOM 814 O O . GLY A 1 109 ? -0.778 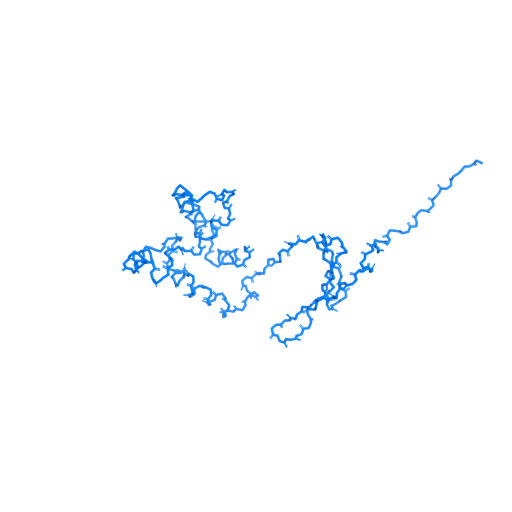5.799 -14.630 1.00 59.03 109 GLY A O 1
ATOM 815 N N . GLY A 1 110 ? -1.325 6.086 -12.466 1.00 68.62 110 GLY A N 1
ATOM 816 C CA . GLY A 1 110 ? 0.040 6.327 -12.011 1.00 68.62 110 GLY A CA 1
ATOM 817 C C . GLY A 1 110 ? 0.820 5.016 -11.973 1.00 68.62 110 GLY A C 1
ATOM 818 O O . GLY A 1 110 ? 0.368 4.052 -11.377 1.00 68.62 110 GLY A O 1
ATOM 819 N N . GLY A 1 111 ? 2.013 4.965 -12.569 1.00 77.50 111 GLY A N 1
ATOM 820 C CA . GLY A 1 111 ? 2.858 3.758 -12.573 1.00 77.50 111 GLY A CA 1
ATOM 821 C C . GLY A 1 111 ? 3.466 3.379 -11.211 1.00 77.50 111 GLY A C 1
ATOM 822 O O . GLY A 1 111 ? 4.490 2.704 -11.185 1.00 77.50 111 GLY A O 1
ATOM 823 N N . SER A 1 112 ? 2.916 3.871 -10.093 1.00 87.56 112 SER A N 1
ATOM 824 C CA . SER A 1 112 ? 3.415 3.568 -8.745 1.00 87.56 112 SER A CA 1
ATOM 825 C C . SER A 1 112 ? 2.676 2.374 -8.152 1.00 87.56 112 SER A C 1
ATOM 827 O O . SER A 1 112 ? 1.456 2.326 -8.202 1.00 87.56 112 SER A O 1
ATOM 829 N N . THR A 1 113 ? 3.414 1.448 -7.550 1.00 94.44 113 THR A N 1
ATOM 830 C CA . THR A 1 113 ? 2.863 0.226 -6.941 1.00 94.44 113 THR A CA 1
ATOM 831 C C . THR A 1 113 ? 2.375 0.471 -5.515 1.00 94.44 113 THR A C 1
ATOM 833 O O . THR A 1 113 ? 2.850 1.398 -4.850 1.00 94.44 113 THR A O 1
ATOM 836 N N . ILE A 1 114 ? 1.505 -0.398 -4.990 1.00 95.06 114 ILE A N 1
ATOM 837 C CA . ILE A 1 114 ? 1.073 -0.360 -3.577 1.00 95.06 114 ILE A CA 1
ATOM 838 C C . ILE A 1 114 ? 2.289 -0.364 -2.639 1.00 95.06 114 ILE A C 1
ATOM 840 O O . ILE A 1 114 ? 2.360 0.421 -1.696 1.00 95.06 114 ILE A O 1
ATOM 844 N N . THR A 1 115 ? 3.308 -1.172 -2.935 1.00 95.94 115 THR A N 1
ATOM 845 C CA . THR A 1 115 ? 4.538 -1.241 -2.132 1.00 95.94 115 THR A CA 1
ATOM 846 C C . THR A 1 115 ? 5.324 0.076 -2.151 1.00 95.94 115 THR A C 1
ATOM 848 O O . THR A 1 115 ? 5.865 0.486 -1.125 1.00 95.94 115 THR A O 1
ATOM 851 N N . GLN A 1 116 ? 5.384 0.775 -3.290 1.00 93.88 116 GLN A N 1
ATOM 852 C CA . GLN A 1 116 ? 5.996 2.108 -3.361 1.00 93.88 116 GLN A CA 1
ATOM 853 C C . GLN A 1 116 ? 5.186 3.148 -2.588 1.00 93.88 116 GLN A C 1
ATOM 855 O O . GLN A 1 116 ? 5.767 4.017 -1.938 1.00 93.88 116 GLN A O 1
ATOM 860 N N . GLN A 1 117 ? 3.857 3.063 -2.631 1.00 92.25 117 GLN A N 1
ATOM 861 C CA . GLN A 1 117 ? 2.997 3.940 -1.844 1.00 92.25 117 GLN A CA 1
ATOM 862 C C . GLN A 1 117 ? 3.162 3.685 -0.337 1.00 92.25 117 GLN A C 1
ATOM 864 O O . GLN A 1 117 ? 3.302 4.641 0.423 1.00 92.25 117 GLN A O 1
ATOM 869 N N . LEU A 1 118 ? 3.261 2.423 0.087 1.00 92.88 118 LEU A N 1
ATOM 870 C CA . LEU A 1 118 ? 3.588 2.056 1.465 1.00 92.88 118 LEU A CA 1
ATOM 871 C C . LEU A 1 118 ? 4.969 2.591 1.875 1.00 92.88 118 LEU A C 1
ATOM 873 O O . LEU A 1 118 ? 5.107 3.218 2.922 1.00 92.88 118 LEU A O 1
ATOM 877 N N . ALA A 1 119 ? 5.986 2.422 1.027 1.00 92.50 119 ALA A N 1
ATOM 878 C CA . ALA A 1 119 ? 7.322 2.968 1.267 1.00 92.50 119 ALA A CA 1
ATOM 879 C C . ALA A 1 119 ? 7.314 4.499 1.426 1.00 92.50 119 ALA A C 1
ATOM 881 O O . ALA A 1 119 ? 8.025 5.037 2.274 1.00 92.50 119 ALA A O 1
ATOM 882 N N . LYS A 1 120 ? 6.484 5.199 0.644 1.00 89.75 120 LYS A N 1
ATOM 883 C CA . LYS A 1 120 ? 6.271 6.648 0.760 1.00 89.75 120 LYS A CA 1
ATOM 884 C C . LYS A 1 120 ? 5.656 7.026 2.111 1.00 89.75 120 LYS A C 1
ATOM 886 O O . LYS A 1 120 ? 6.080 8.023 2.683 1.00 89.75 120 LYS A O 1
ATOM 891 N N . ASN A 1 121 ? 4.702 6.245 2.621 1.00 88.06 121 ASN A N 1
ATOM 892 C CA . ASN A 1 121 ? 4.058 6.498 3.916 1.00 88.06 121 ASN A CA 1
ATOM 893 C C . ASN A 1 121 ? 5.030 6.296 5.094 1.00 88.06 121 ASN A C 1
ATOM 895 O O . ASN A 1 121 ? 4.941 7.000 6.095 1.00 88.06 121 ASN A O 1
ATOM 899 N N . VAL A 1 122 ? 5.997 5.383 4.956 1.00 82.75 122 VAL A N 1
ATOM 900 C CA . VAL A 1 122 ? 7.042 5.134 5.967 1.00 82.75 122 VAL A CA 1
ATOM 901 C C . VAL A 1 122 ? 8.185 6.163 5.895 1.00 82.75 122 VAL A C 1
ATOM 903 O O . VAL A 1 122 ? 8.918 6.358 6.865 1.00 82.75 122 VAL A O 1
ATOM 906 N N . ALA A 1 123 ? 8.367 6.844 4.760 1.00 79.38 123 ALA A N 1
ATOM 907 C CA . ALA A 1 123 ? 9.444 7.811 4.589 1.00 79.38 123 ALA A CA 1
ATOM 908 C C . ALA A 1 123 ? 9.186 9.105 5.392 1.00 79.38 123 ALA A C 1
ATOM 910 O O . ALA A 1 123 ? 8.249 9.851 5.128 1.00 79.38 123 ALA A O 1
ATOM 911 N N . LEU A 1 124 ? 10.086 9.424 6.327 1.00 66.31 124 LEU A N 1
ATOM 912 C CA . LEU A 1 124 ? 9.976 10.558 7.261 1.00 66.31 124 LEU A CA 1
ATOM 913 C C . LEU A 1 124 ? 10.148 11.958 6.624 1.00 66.31 124 LEU A C 1
ATOM 915 O O . LEU A 1 124 ? 10.054 12.958 7.332 1.00 66.31 124 LEU A O 1
ATOM 919 N N . ASN A 1 125 ? 10.425 12.067 5.315 1.00 64.00 125 ASN A N 1
ATOM 920 C CA . ASN A 1 125 ? 10.742 13.347 4.665 1.00 64.00 125 ASN A CA 1
ATOM 921 C C . ASN A 1 125 ? 9.750 13.694 3.524 1.00 64.00 125 ASN A C 1
ATOM 923 O O . ASN A 1 125 ? 9.756 13.034 2.479 1.00 64.00 125 ASN A O 1
ATOM 927 N N . PRO A 1 126 ? 8.910 14.742 3.672 1.00 58.03 126 PRO A N 1
ATOM 928 C CA . PRO A 1 126 ? 7.847 15.075 2.716 1.00 58.03 126 PRO A CA 1
ATOM 929 C C . PRO A 1 126 ? 8.324 15.820 1.454 1.00 58.03 126 PRO A C 1
ATOM 931 O O . PRO A 1 126 ? 7.508 16.119 0.576 1.00 58.03 126 PRO A O 1
ATOM 934 N N . SER A 1 127 ? 9.623 16.101 1.316 1.00 60.94 127 SER A N 1
ATOM 935 C CA . SER A 1 127 ? 10.182 16.848 0.181 1.00 60.94 127 SER A CA 1
ATOM 936 C C . SER A 1 127 ? 9.942 16.132 -1.164 1.00 60.94 127 SER A C 1
ATOM 938 O O . SER A 1 127 ? 10.303 14.973 -1.364 1.00 60.94 127 SER A O 1
ATOM 940 N N . ARG A 1 128 ? 9.272 16.813 -2.107 1.00 61.00 128 ARG A N 1
ATOM 941 C CA . ARG A 1 128 ? 8.884 16.266 -3.423 1.00 61.00 128 ARG A CA 1
ATOM 942 C C . ARG A 1 128 ? 10.019 16.377 -4.439 1.00 61.00 128 ARG A C 1
ATOM 944 O O . ARG A 1 128 ? 9.943 17.161 -5.377 1.00 61.00 128 ARG A O 1
ATOM 951 N N . THR A 1 129 ? 11.074 15.595 -4.248 1.00 74.69 129 THR A N 1
ATOM 952 C CA . THR A 1 129 ? 12.215 15.535 -5.173 1.00 74.69 129 THR A CA 1
ATOM 953 C C . THR A 1 129 ? 12.317 14.170 -5.851 1.00 74.69 129 THR A C 1
ATOM 955 O O . THR A 1 129 ? 11.844 13.159 -5.327 1.00 74.69 129 THR A O 1
ATOM 958 N N . VAL A 1 130 ? 12.978 14.125 -7.014 1.00 77.56 130 VAL A N 1
ATOM 959 C CA . VAL A 1 130 ? 13.337 12.871 -7.707 1.00 77.56 130 VAL A CA 1
ATOM 960 C C . VAL A 1 130 ? 14.098 11.932 -6.764 1.00 77.56 130 VAL A C 1
ATOM 962 O O . VAL A 1 130 ? 13.854 10.728 -6.755 1.00 77.56 130 VAL A O 1
ATOM 965 N N . THR A 1 131 ? 14.933 12.494 -5.886 1.00 81.19 131 THR A N 1
ATOM 966 C CA . THR A 1 131 ? 15.651 11.769 -4.834 1.00 81.19 131 THR A CA 1
ATOM 967 C C . THR A 1 131 ? 14.712 10.968 -3.935 1.00 81.19 131 THR A C 1
ATOM 969 O O . THR A 1 131 ? 14.981 9.798 -3.673 1.00 81.19 131 THR A O 1
ATOM 972 N N . ARG A 1 132 ? 13.570 11.536 -3.517 1.00 82.19 132 ARG A N 1
ATOM 973 C CA . ARG A 1 132 ? 12.585 10.791 -2.719 1.00 82.19 132 ARG A CA 1
ATOM 974 C C . ARG A 1 132 ? 12.020 9.607 -3.496 1.00 82.19 132 ARG A C 1
ATOM 976 O O . ARG A 1 132 ? 11.880 8.529 -2.931 1.00 82.19 132 ARG A O 1
ATOM 983 N N . LYS A 1 133 ? 11.747 9.769 -4.793 1.00 85.06 133 LYS A N 1
ATOM 984 C CA . LYS A 1 133 ? 11.203 8.677 -5.614 1.00 85.06 133 LYS A CA 1
ATOM 985 C C . LYS A 1 133 ? 12.186 7.510 -5.756 1.00 85.06 133 LYS A C 1
ATOM 987 O O . LYS A 1 133 ? 11.769 6.356 -5.751 1.00 85.06 133 LYS A O 1
ATOM 992 N N . VAL A 1 134 ? 13.486 7.797 -5.810 1.00 87.62 134 VAL A N 1
ATOM 993 C CA . VAL A 1 134 ? 14.541 6.771 -5.770 1.00 87.62 134 VAL A CA 1
ATOM 994 C C . VAL A 1 134 ? 14.592 6.081 -4.400 1.00 87.62 134 VAL A C 1
ATOM 996 O O . VAL A 1 134 ? 14.719 4.862 -4.333 1.00 87.62 134 VAL A O 1
ATOM 999 N N . VAL A 1 135 ? 14.426 6.823 -3.301 1.00 88.12 135 VAL A N 1
ATOM 1000 C CA . VAL A 1 135 ? 14.339 6.236 -1.950 1.00 88.12 135 VAL A CA 1
ATOM 1001 C C . VAL A 1 135 ? 13.112 5.327 -1.810 1.0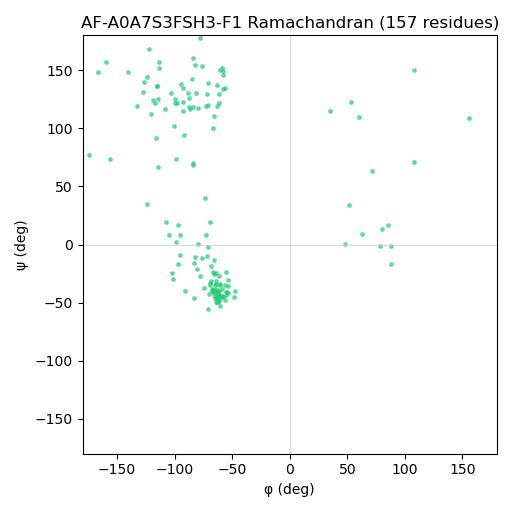0 88.12 135 VAL A C 1
ATOM 1003 O O . VAL A 1 135 ? 13.252 4.205 -1.327 1.00 88.12 135 VAL A O 1
ATOM 1006 N N . GLU A 1 136 ? 11.935 5.756 -2.285 1.00 89.88 136 GLU A N 1
ATOM 1007 C CA . GLU A 1 136 ? 10.715 4.931 -2.336 1.00 89.88 136 GLU A CA 1
ATOM 1008 C C . GLU A 1 136 ? 10.972 3.612 -3.080 1.00 89.88 136 GLU A C 1
ATOM 1010 O O . GLU A 1 136 ? 10.530 2.557 -2.631 1.00 89.88 136 GLU A O 1
ATOM 1015 N N . LEU A 1 137 ? 11.728 3.655 -4.184 1.00 90.50 137 LEU A N 1
ATOM 1016 C CA . LEU A 1 137 ? 12.091 2.474 -4.967 1.00 90.50 137 LEU A CA 1
ATOM 1017 C C . LEU A 1 137 ? 12.899 1.463 -4.144 1.00 90.50 137 LEU A C 1
ATOM 1019 O O . LEU A 1 137 ? 12.538 0.289 -4.070 1.00 90.50 137 LEU A O 1
ATOM 1023 N N . PHE A 1 138 ? 13.983 1.914 -3.506 1.00 92.00 138 PHE A N 1
ATOM 1024 C CA . PHE A 1 138 ? 14.839 1.041 -2.701 1.00 92.00 138 PHE A CA 1
ATOM 1025 C C . PHE A 1 138 ? 14.125 0.519 -1.451 1.00 92.00 138 PHE A C 1
ATOM 1027 O O . PHE A 1 138 ? 14.275 -0.656 -1.112 1.00 92.00 138 PHE A O 1
ATOM 1034 N N . LEU A 1 139 ? 13.314 1.354 -0.797 1.00 92.75 139 LEU A N 1
ATOM 1035 C CA . LEU A 1 139 ? 12.498 0.941 0.343 1.00 92.75 139 LEU A CA 1
ATOM 1036 C C . LEU A 1 139 ? 11.445 -0.090 -0.064 1.00 92.75 139 LEU A C 1
ATOM 1038 O O . LEU A 1 139 ? 11.327 -1.111 0.607 1.00 92.75 139 LEU A O 1
ATOM 1042 N N . ALA A 1 140 ? 10.744 0.109 -1.184 1.00 94.19 140 ALA A N 1
ATOM 1043 C CA . A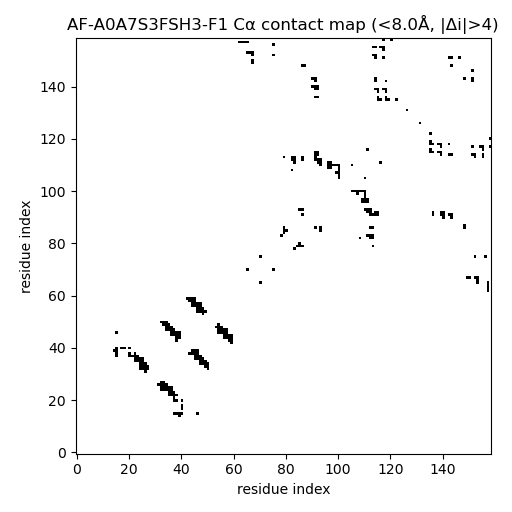LA A 1 140 ? 9.775 -0.858 -1.697 1.00 94.19 140 ALA A CA 1
ATOM 1044 C C . ALA A 1 140 ? 10.433 -2.218 -1.981 1.00 94.19 140 ALA A C 1
ATOM 1046 O O . ALA A 1 140 ? 9.931 -3.256 -1.556 1.00 94.19 140 ALA A O 1
ATOM 1047 N N . LEU A 1 141 ? 11.609 -2.218 -2.615 1.00 94.38 141 LEU A N 1
ATOM 1048 C CA . LEU A 1 141 ? 12.395 -3.436 -2.832 1.00 94.38 141 LEU A CA 1
ATOM 1049 C C . LEU A 1 141 ? 12.879 -4.081 -1.522 1.00 94.38 141 LEU A C 1
ATOM 1051 O O . LEU A 1 141 ? 13.071 -5.295 -1.464 1.00 94.38 141 LEU A O 1
ATOM 1055 N N . GLY A 1 142 ? 13.136 -3.289 -0.481 1.00 94.56 142 GLY A N 1
ATOM 1056 C CA . GLY A 1 142 ? 13.465 -3.787 0.854 1.00 94.56 142 GLY A CA 1
ATOM 1057 C C . GLY A 1 142 ? 12.264 -4.433 1.547 1.00 94.56 142 GLY A C 1
ATOM 1058 O O . GLY A 1 142 ? 12.401 -5.510 2.126 1.00 94.56 142 GLY A O 1
ATOM 1059 N N . ILE A 1 143 ? 11.089 -3.807 1.445 1.00 95.56 143 ILE A N 1
ATOM 1060 C CA . ILE A 1 143 ? 9.816 -4.304 1.982 1.00 95.56 143 ILE A CA 1
ATOM 1061 C C . ILE A 1 143 ? 9.458 -5.646 1.335 1.00 95.56 143 ILE A C 1
ATOM 1063 O O . ILE A 1 143 ? 9.218 -6.616 2.047 1.00 95.56 143 ILE A O 1
ATOM 1067 N N . GLU A 1 144 ? 9.523 -5.746 0.008 1.00 96.25 144 GLU A N 1
ATOM 1068 C CA . GLU A 1 144 ? 9.184 -6.970 -0.747 1.00 96.25 144 GLU A CA 1
ATOM 1069 C C . GLU A 1 144 ? 10.109 -8.150 -0.448 1.00 96.25 144 GLU A C 1
ATOM 1071 O O . GLU A 1 144 ? 9.718 -9.304 -0.588 1.00 96.25 144 GLU A O 1
ATOM 1076 N N . ARG A 1 145 ? 11.339 -7.882 0.000 1.00 95.88 145 ARG A N 1
ATOM 1077 C CA . ARG A 1 145 ? 12.252 -8.938 0.456 1.00 95.88 145 ARG A CA 1
ATOM 1078 C C . ARG A 1 145 ? 11.934 -9.440 1.861 1.00 95.88 145 ARG A C 1
ATOM 1080 O O . ARG A 1 145 ? 12.289 -10.568 2.186 1.00 95.88 145 ARG A O 1
ATOM 1087 N N . LYS A 1 146 ? 11.331 -8.604 2.708 1.00 95.81 146 LYS A N 1
ATOM 1088 C CA . LYS A 1 146 ? 11.098 -8.900 4.132 1.00 95.81 146 LYS A CA 1
ATOM 1089 C C . LYS A 1 146 ? 9.663 -9.320 4.438 1.00 95.81 146 LYS A C 1
ATOM 1091 O O . LYS A 1 146 ? 9.435 -9.988 5.441 1.00 95.81 146 LYS A O 1
ATOM 1096 N N . MET A 1 147 ? 8.704 -8.924 3.608 1.00 95.19 147 MET A N 1
ATOM 1097 C CA . MET A 1 147 ? 7.277 -9.121 3.842 1.00 95.19 147 MET A CA 1
ATOM 1098 C C . MET A 1 147 ? 6.636 -9.874 2.682 1.00 95.19 147 MET A C 1
ATOM 1100 O O . MET A 1 147 ? 6.972 -9.674 1.519 1.00 95.19 147 MET A O 1
ATOM 1104 N N . ARG A 1 148 ? 5.663 -10.731 3.000 1.00 96.62 148 ARG A N 1
ATOM 1105 C CA . ARG A 1 148 ? 4.830 -11.390 1.988 1.00 96.62 148 ARG A CA 1
ATOM 1106 C C . ARG A 1 148 ? 3.802 -10.401 1.440 1.00 96.62 148 ARG A C 1
ATOM 1108 O O . ARG A 1 148 ? 3.348 -9.522 2.167 1.00 96.62 148 ARG A O 1
ATOM 1115 N N . LYS A 1 149 ? 3.339 -10.616 0.205 1.00 95.31 149 LYS A N 1
ATOM 1116 C CA . LYS A 1 149 ? 2.335 -9.767 -0.468 1.00 95.31 149 LYS A CA 1
ATOM 1117 C C . LYS A 1 149 ? 1.104 -9.446 0.372 1.00 95.31 149 LYS A C 1
ATOM 1119 O O . LYS A 1 149 ? 0.710 -8.291 0.454 1.00 95.31 149 LYS A O 1
ATOM 1124 N N . ARG A 1 150 ? 0.533 -10.447 1.046 1.00 94.88 150 ARG A N 1
ATOM 1125 C CA . ARG A 1 150 ? -0.631 -10.240 1.922 1.00 94.88 150 ARG A CA 1
ATOM 1126 C C . ARG A 1 150 ? -0.312 -9.319 3.102 1.00 94.88 150 ARG A C 1
ATOM 1128 O O . ARG A 1 150 ? -1.107 -8.444 3.393 1.00 94.88 150 ARG A O 1
ATOM 1135 N N . SER A 1 151 ? 0.863 -9.456 3.716 1.00 95.12 151 SER A N 1
ATOM 1136 C CA . SER A 1 151 ? 1.305 -8.585 4.815 1.00 95.12 151 SER A CA 1
ATOM 1137 C C . SER A 1 151 ? 1.597 -7.159 4.349 1.00 95.12 151 SER A C 1
ATOM 1139 O O . SER A 1 151 ? 1.358 -6.214 5.087 1.00 95.12 151 SER A O 1
ATOM 1141 N N . ILE A 1 152 ? 2.112 -6.993 3.126 1.00 96.19 152 ILE A N 1
ATOM 1142 C CA . ILE A 1 152 ? 2.315 -5.671 2.515 1.00 96.19 152 ILE A CA 1
ATOM 1143 C C . ILE A 1 152 ? 0.964 -4.992 2.283 1.00 96.19 152 ILE A C 1
ATOM 1145 O O . ILE A 1 152 ? 0.803 -3.825 2.624 1.00 96.19 152 ILE A O 1
ATOM 1149 N N . LEU A 1 153 ? -0.004 -5.730 1.733 1.00 95.31 153 LEU A N 1
ATOM 1150 C CA . LEU A 1 153 ? -1.353 -5.224 1.508 1.00 95.31 153 LEU A CA 1
ATOM 1151 C C . LEU A 1 153 ? -2.041 -4.871 2.829 1.00 95.31 153 LEU A C 1
ATOM 1153 O O . LEU A 1 153 ? -2.581 -3.782 2.949 1.00 95.31 153 LEU A O 1
ATOM 1157 N N . GLU A 1 154 ? -1.959 -5.742 3.834 1.00 94.12 154 GLU A N 1
ATOM 1158 C CA . GLU A 1 154 ? -2.472 -5.464 5.178 1.00 94.12 154 GLU A CA 1
ATOM 1159 C C . GLU A 1 154 ? -1.854 -4.195 5.772 1.00 94.12 154 GLU A C 1
ATOM 1161 O O . GLU A 1 154 ? -2.576 -3.324 6.244 1.00 94.12 154 GLU A O 1
ATOM 1166 N N . ALA A 1 155 ? -0.527 -4.052 5.707 1.00 92.44 155 ALA A N 1
ATOM 1167 C CA . ALA A 1 155 ? 0.152 -2.862 6.205 1.00 92.44 155 ALA A CA 1
ATOM 1168 C C . ALA A 1 155 ? -0.303 -1.598 5.462 1.00 92.44 155 ALA A C 1
ATOM 1170 O O . ALA A 1 155 ? -0.518 -0.576 6.098 1.00 92.44 155 ALA A O 1
ATOM 1171 N N . TYR A 1 156 ? -0.491 -1.672 4.142 1.00 93.44 156 TYR A N 1
ATOM 1172 C CA . TYR A 1 156 ? -0.982 -0.558 3.330 1.00 93.44 156 TYR A CA 1
ATOM 1173 C C . TYR A 1 156 ? -2.433 -0.168 3.644 1.00 93.44 156 TYR A C 1
ATOM 1175 O O . TYR A 1 156 ? -2.750 1.014 3.696 1.00 93.44 156 TYR A O 1
ATOM 1183 N N . LEU A 1 157 ? -3.318 -1.135 3.896 1.00 91.62 157 LEU A N 1
ATOM 1184 C CA . LEU A 1 157 ? -4.703 -0.848 4.290 1.00 91.62 157 LEU A CA 1
ATOM 1185 C C . LEU A 1 157 ? -4.808 -0.226 5.689 1.00 91.62 157 LEU A C 1
ATOM 1187 O O . LEU A 1 157 ? -5.827 0.375 6.015 1.00 91.62 157 LEU A O 1
ATOM 1191 N N . ASN A 1 158 ? -3.756 -0.372 6.496 1.00 89.06 158 ASN A N 1
ATOM 1192 C CA . ASN A 1 158 ? -3.664 0.143 7.858 1.00 89.06 158 ASN A CA 1
ATOM 1193 C C . ASN A 1 158 ? -2.759 1.385 7.989 1.00 89.06 158 ASN A C 1
ATOM 1195 O O . ASN A 1 158 ? -2.472 1.795 9.117 1.00 89.06 158 ASN A O 1
ATOM 1199 N N . THR A 1 159 ? -2.289 1.969 6.877 1.00 82.50 159 THR A N 1
ATOM 1200 C CA . THR A 1 159 ? -1.629 3.294 6.870 1.00 82.50 159 THR A CA 1
ATOM 1201 C C . THR A 1 159 ? -2.625 4.422 6.706 1.00 82.50 159 THR A C 1
ATOM 1203 O O . THR A 1 159 ? -2.462 5.437 7.418 1.00 82.50 159 THR A O 1
#

pLDDT: mean 78.41, std 17.16, range [33.09, 96.62]

Radius of gyration: 23.26 Å; Cα contacts (8 Å, |Δi|>4): 185; chains: 1; bounding box: 42×32×91 Å

Solvent-accessible surface area (backbone atoms only — not comparable to full-atom values): 9736 Å² total; per-residue (Å²): 139,80,84,90,83,86,81,78,84,86,77,83,80,77,68,88,71,89,64,97,69,78,69,47,76,39,60,49,99,85,71,46,74,56,34,38,38,37,67,30,85,84,59,59,31,33,40,40,34,37,74,92,72,51,73,48,82,37,60,62,87,72,76,79,80,65,56,59,90,77,48,59,68,69,57,60,50,49,48,35,59,73,56,26,72,56,60,90,80,42,70,38,58,43,68,65,46,34,52,48,13,61,78,43,77,49,75,76,45,70,48,57,30,63,44,26,53,42,28,50,74,70,48,94,68,88,66,96,44,74,68,47,56,54,50,20,50,56,44,8,46,50,45,51,74,76,41,55,71,69,57,49,51,30,52,50,79,60,108

Nearest PDB structures (foldseek):
  2oqo-assembly1_A-2  TM=9.641E-01  e=2.256E-07  Aquifex aeolicus VF5
  3d3h-assembly1_A-2  TM=9.769E-01  e=3.215E-07  Aquifex aeolicus
  3nb6-assembly1_A-2  TM=9.554E-01  e=3.617E-07  Aquifex aeolicus
  3nb7-assembly1_A-2  TM=9.687E-01  e=6.528E-06  Aquifex aeolicus
  3vms-assembly1_A  TM=9.107E-01  e=6.925E-06  Staphylococcus aureus subsp. aureus Mu50

InterPro domains:
  IPR001264 Glycosyl transferase, family 51 [PF00912] (66-159)
  IPR023346 Lysozyme-like domain superfamily [SSF53955] (62-159)
  IPR036950 Transglycosylase domain [G3DSA:1.10.3810.10] (64-159)
  IPR050396 Glycosyltransferase 51/Transpeptidase [PTHR32282] (21-158)

Secondary structure (DSSP, 8-state):
------------------SS-PPEEEE-TTS-EEEEEEE-TTSSEEEEEETTS-EEEEETT-PPPPPTTTS-HHHHHHHHHHH-TTTTTSSS--HHHHHHHHHTTTTT--S--HHHHHHHHH-S----SHHHHHHHHHHHHHHHHHS-HHHHHHHHHT-

Organism: NCBI:txid1461544

Mean predicted aligned error: 13.57 Å

Sequence (159 aa):
RDRRSRRSGASGSSRFVGSGAEPTVVYDVQGRVIATLMLSPSGSQTLVREEGGGSRLLPRGCVFGVPLSETSDSVWQAIVASEDKRFFDHNGIDFFGIARAVLSLGGRGGGSTITQQLAKNVALNPSRTVTRKVVELFLALGIERKMRKRSILEAYLNT